Protein AF-A0A3N5K5Q0-F1 (afdb_monomer_lite)

Radius of gyration: 24.11 Å; chains: 1; bounding box: 48×20×71 Å

pLDDT: mean 92.75, std 9.41, range [55.31, 98.56]

Secondary structure (DSSP, 8-state):
---HHHHHHHHHHHHHHHHHHHHHHHHHHHHHHHHHHHHHHHHHHHHHHHHHS-----HHHHHHHHHHHTHHHHHHHHHHHHHHHHHHHHHHHHHHHHHHHHHHHHHHHHH-

Sequence (112 aa):
MLTQAGVEERISNVISALERRTDEYDKLCQQAAESEADYRKEYAQVMIGQLTLTERGTADLRKYRTDRATADLHRTMLLHAASRNSCRESLVSLREMLNALRTLAASLRQLT

Structure (mmCIF, N/CA/C/O backbone):
data_AF-A0A3N5K5Q0-F1
#
_entry.id   AF-A0A3N5K5Q0-F1
#
loop_
_atom_site.group_PDB
_atom_site.id
_atom_site.type_symbol
_atom_site.label_atom_id
_atom_site.label_alt_id
_atom_site.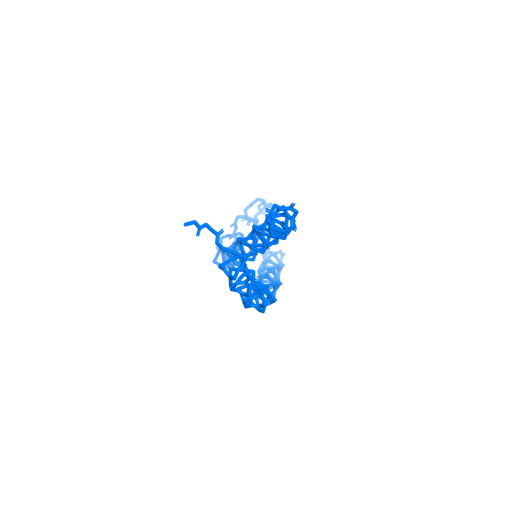label_comp_id
_atom_site.label_asym_id
_atom_site.label_entity_id
_atom_site.label_seq_id
_atom_site.pdbx_PDB_ins_code
_atom_site.Cartn_x
_atom_site.Cartn_y
_atom_site.Cartn_z
_atom_site.occupancy
_atom_site.B_iso_or_equiv
_atom_site.auth_seq_id
_atom_site.auth_comp_id
_atom_site.auth_asym_id
_atom_site.auth_atom_id
_atom_site.pdbx_PDB_model_num
ATOM 1 N N . MET A 1 1 ? -24.687 9.729 29.593 1.00 55.31 1 MET A N 1
ATOM 2 C CA . MET A 1 1 ? -23.482 9.278 30.324 1.00 55.31 1 MET A CA 1
ATOM 3 C C . MET A 1 1 ? -22.835 8.160 29.531 1.00 55.31 1 MET A C 1
ATOM 5 O O . MET A 1 1 ? -23.566 7.370 28.947 1.00 55.31 1 MET A O 1
ATOM 9 N N . LEU A 1 2 ? -21.504 8.119 29.455 1.00 71.12 2 LEU A N 1
ATOM 10 C CA . LEU A 1 2 ? -20.805 6.996 28.831 1.00 71.12 2 LEU A CA 1
ATOM 11 C C . LEU A 1 2 ? -20.913 5.795 29.781 1.00 71.12 2 LEU A C 1
ATOM 13 O O . LEU A 1 2 ? -20.416 5.865 30.901 1.00 71.12 2 LEU A O 1
ATOM 17 N N . THR A 1 3 ? -21.628 4.747 29.380 1.00 86.00 3 THR A N 1
ATOM 18 C CA . THR A 1 3 ? -21.804 3.542 30.201 1.00 86.00 3 THR A CA 1
ATOM 19 C C . THR A 1 3 ? -20.705 2.530 29.899 1.00 86.00 3 THR A C 1
ATOM 21 O O . THR A 1 3 ? -20.121 2.552 28.814 1.00 86.00 3 THR A O 1
ATOM 24 N N . GLN A 1 4 ? -20.443 1.613 30.833 1.00 86.25 4 GLN A N 1
ATOM 25 C CA . GLN A 1 4 ? -19.503 0.513 30.604 1.00 86.25 4 GLN A CA 1
ATOM 26 C C . GLN A 1 4 ? -19.881 -0.298 29.353 1.00 86.25 4 GLN A C 1
ATOM 28 O O . GLN A 1 4 ? -19.035 -0.502 28.485 1.00 86.25 4 GLN A O 1
ATOM 33 N N . ALA A 1 5 ? -21.163 -0.643 29.201 1.00 87.62 5 ALA A N 1
ATOM 34 C CA . ALA A 1 5 ? -21.676 -1.328 28.015 1.00 87.62 5 ALA A CA 1
ATOM 35 C C . ALA A 1 5 ? -21.401 -0.548 26.713 1.00 87.62 5 ALA A C 1
ATOM 37 O O . ALA A 1 5 ? -20.996 -1.131 25.713 1.00 87.62 5 ALA A O 1
ATOM 38 N N . GLY A 1 6 ? -21.538 0.785 26.729 1.00 91.00 6 GLY A N 1
ATOM 39 C CA . GLY A 1 6 ? -21.234 1.620 25.563 1.00 91.00 6 GLY A CA 1
ATOM 40 C C . GLY A 1 6 ? -19.740 1.677 25.215 1.00 91.00 6 GLY A C 1
ATOM 41 O O . GLY A 1 6 ? -19.381 1.859 24.051 1.00 91.00 6 GLY A O 1
ATOM 42 N N . VAL A 1 7 ? -18.849 1.513 26.197 1.00 91.38 7 VAL A N 1
ATOM 43 C CA . VAL A 1 7 ? -17.403 1.389 25.944 1.00 91.38 7 VAL A CA 1
ATOM 44 C C . VAL A 1 7 ? -17.069 0.014 25.370 1.00 91.38 7 VAL A C 1
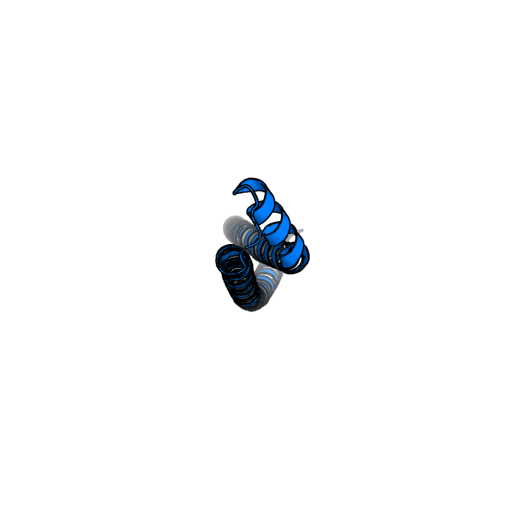ATOM 46 O O . VAL A 1 7 ? -16.299 -0.065 24.415 1.00 91.38 7 VAL A O 1
ATOM 49 N N . GLU A 1 8 ? -17.669 -1.052 25.897 1.00 91.75 8 GLU A N 1
ATOM 50 C CA . GLU A 1 8 ? -17.496 -2.422 25.395 1.00 91.75 8 GLU A CA 1
ATOM 51 C C . GLU A 1 8 ? -17.966 -2.562 23.939 1.00 91.75 8 GLU A C 1
ATOM 53 O O . GLU A 1 8 ? -17.239 -3.108 23.107 1.00 91.75 8 GLU A O 1
ATOM 58 N N . GLU A 1 9 ? -19.114 -1.973 23.591 1.00 94.69 9 GLU A N 1
ATOM 59 C CA . GLU A 1 9 ? -19.613 -1.922 22.212 1.00 94.69 9 GLU A CA 1
ATOM 60 C C . GLU A 1 9 ? -18.623 -1.210 21.275 1.00 94.69 9 GLU A C 1
ATOM 62 O O . GLU A 1 9 ? -18.283 -1.708 20.200 1.00 94.69 9 GLU A O 1
ATOM 67 N N . ARG A 1 10 ? -18.084 -0.057 21.695 1.00 94.62 10 ARG A N 1
ATOM 68 C CA . ARG A 1 10 ? -17.071 0.671 20.913 1.00 94.62 10 ARG A CA 1
ATOM 69 C C . ARG A 1 10 ? -15.780 -0.124 20.747 1.00 94.62 10 ARG A C 1
ATOM 71 O O . ARG A 1 10 ? -15.203 -0.094 19.664 1.00 94.62 10 ARG A O 1
ATOM 78 N N . ILE A 1 11 ? -15.335 -0.836 21.782 1.00 95.25 11 ILE A N 1
ATOM 79 C CA . ILE A 1 11 ? -14.171 -1.729 21.703 1.00 95.25 11 ILE A CA 1
ATOM 80 C C . ILE A 1 11 ? -14.414 -2.815 20.654 1.00 95.25 11 ILE A C 1
ATOM 82 O O . ILE A 1 11 ? -13.555 -3.024 19.798 1.00 95.25 11 ILE A O 1
ATOM 86 N N . SER A 1 12 ? -15.583 -3.461 20.681 1.00 96.25 12 SER A N 1
ATOM 87 C CA . SER A 1 12 ? -15.954 -4.486 19.700 1.00 96.25 12 SER A CA 1
ATOM 88 C C . SER A 1 12 ? -15.933 -3.932 18.270 1.00 96.25 12 SER A C 1
ATOM 90 O O . SER A 1 12 ? -15.269 -4.499 17.403 1.00 96.25 12 SER A O 1
ATOM 92 N N . ASN A 1 13 ? -16.531 -2.758 18.048 1.00 96.81 13 ASN A N 1
ATOM 93 C CA . ASN A 1 13 ? -16.529 -2.092 16.743 1.00 96.81 13 ASN A CA 1
ATOM 94 C C . ASN A 1 13 ? -15.112 -1.770 16.236 1.00 96.81 13 ASN A C 1
ATOM 96 O O . ASN A 1 13 ? -14.817 -1.961 15.055 1.00 96.81 13 ASN A O 1
ATOM 100 N N . VAL A 1 14 ? -14.218 -1.299 17.114 1.00 97.25 14 VAL A N 1
ATOM 101 C CA . VAL A 1 14 ? -12.819 -1.011 16.753 1.00 97.25 14 VAL A CA 1
ATOM 102 C C . VAL A 1 14 ? -12.054 -2.293 16.417 1.00 97.25 14 VAL A C 1
ATOM 104 O O . VAL A 1 14 ? -11.261 -2.283 15.479 1.00 97.25 14 VAL A O 1
ATOM 107 N N . ILE A 1 15 ? -12.305 -3.400 17.122 1.00 97.31 15 ILE A N 1
ATOM 108 C CA . ILE A 1 15 ? -11.694 -4.702 16.812 1.00 97.31 15 ILE A CA 1
ATOM 109 C C . ILE A 1 15 ? -12.124 -5.181 15.422 1.00 97.31 15 ILE A C 1
ATOM 111 O O . ILE A 1 15 ? -11.265 -5.486 14.599 1.00 97.31 15 ILE A O 1
ATOM 115 N N . SER A 1 16 ? -13.420 -5.149 15.104 1.00 97.75 16 SER A N 1
ATOM 116 C CA . SER A 1 16 ? -13.895 -5.532 13.767 1.00 97.75 16 SER A CA 1
ATOM 117 C C . SER A 1 16 ? -13.352 -4.617 12.662 1.00 97.75 16 SER A C 1
ATOM 119 O O . SER A 1 16 ? -13.089 -5.064 11.544 1.00 97.75 16 SER A O 1
ATOM 121 N N . ALA A 1 17 ? -13.163 -3.326 12.953 1.00 97.50 17 ALA A N 1
ATOM 122 C CA . ALA A 1 17 ? -12.519 -2.403 12.024 1.00 97.50 17 ALA A CA 1
ATOM 123 C C . ALA A 1 17 ? -11.027 -2.725 11.829 1.00 97.50 17 ALA A C 1
ATOM 125 O O . ALA A 1 17 ? -10.539 -2.636 10.702 1.00 97.50 17 ALA A O 1
ATOM 126 N N . LEU A 1 18 ? -10.315 -3.112 12.895 1.00 97.31 18 LEU A N 1
ATOM 127 C CA . LEU A 1 18 ? -8.915 -3.541 12.831 1.00 97.31 18 LEU A CA 1
ATOM 128 C C . LEU A 1 18 ? -8.753 -4.775 11.948 1.00 97.31 18 LEU A C 1
A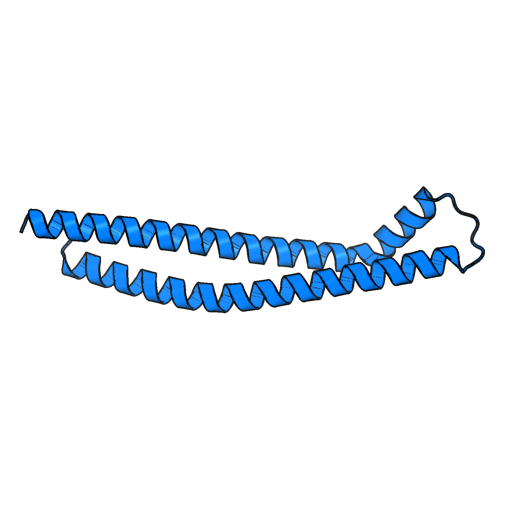TOM 130 O O . LEU A 1 18 ? -7.925 -4.741 11.047 1.00 97.31 18 LEU A O 1
ATOM 134 N N . GLU A 1 19 ? -9.565 -5.812 12.156 1.00 97.25 19 GLU A N 1
ATOM 135 C CA . GLU A 1 19 ? -9.529 -7.043 11.352 1.00 97.25 19 GLU A CA 1
ATOM 136 C C . GLU A 1 19 ? -9.719 -6.735 9.864 1.00 97.25 19 GLU A C 1
ATOM 138 O O . GLU A 1 19 ? -8.868 -7.062 9.038 1.00 97.25 19 GLU A O 1
ATOM 143 N N . ARG A 1 20 ? -10.770 -5.975 9.526 1.00 97.38 20 ARG A N 1
ATOM 144 C CA . ARG A 1 20 ? -11.041 -5.578 8.138 1.00 97.38 20 ARG A CA 1
ATOM 145 C C . ARG A 1 20 ? -9.891 -4.787 7.515 1.00 97.38 20 ARG A C 1
ATOM 147 O O . ARG A 1 20 ? -9.566 -4.989 6.347 1.00 97.38 20 ARG A O 1
ATOM 154 N N . ARG A 1 21 ? -9.300 -3.855 8.269 1.00 96.56 21 ARG A N 1
ATOM 155 C CA . ARG A 1 21 ? -8.175 -3.045 7.784 1.00 96.56 21 ARG A CA 1
ATOM 156 C C . ARG A 1 21 ? -6.891 -3.855 7.663 1.00 96.56 21 ARG A C 1
ATOM 158 O O . ARG A 1 21 ? -6.089 -3.539 6.794 1.00 96.56 21 ARG A O 1
ATOM 165 N N . THR A 1 22 ? -6.692 -4.882 8.483 1.00 97.75 22 THR A N 1
ATOM 166 C CA . THR A 1 22 ? -5.560 -5.803 8.345 1.00 97.75 22 THR A CA 1
ATOM 167 C C . THR A 1 22 ? -5.667 -6.596 7.044 1.00 97.75 22 THR A C 1
ATOM 169 O O . THR A 1 22 ? -4.717 -6.577 6.266 1.00 97.75 22 THR A O 1
ATOM 172 N N . ASP A 1 23 ? -6.836 -7.159 6.734 1.00 97.69 23 ASP A N 1
ATOM 173 C CA . ASP A 1 23 ? -7.050 -7.878 5.469 1.00 97.69 23 ASP A CA 1
ATOM 174 C C . ASP A 1 23 ? -6.854 -6.977 4.236 1.00 97.69 23 ASP A C 1
ATOM 176 O O . ASP A 1 23 ? -6.341 -7.395 3.196 1.00 97.69 23 ASP A O 1
ATOM 180 N N . GLU A 1 24 ? -7.293 -5.719 4.324 1.00 97.38 24 GLU A N 1
ATOM 181 C CA . GLU A 1 24 ? -7.086 -4.724 3.270 1.00 97.38 24 GLU A CA 1
ATOM 182 C C . GLU A 1 24 ? -5.607 -4.346 3.126 1.00 97.38 24 GLU A C 1
ATOM 184 O O . GLU A 1 24 ? -5.102 -4.236 2.008 1.00 97.38 24 GLU A O 1
ATOM 189 N N . TYR A 1 25 ? -4.905 -4.179 4.247 1.00 98.12 25 TYR A N 1
ATOM 190 C CA . TYR A 1 25 ? -3.489 -3.836 4.264 1.00 98.12 25 TYR A CA 1
ATOM 191 C C . TYR A 1 25 ? -2.635 -4.898 3.572 1.00 98.12 25 TYR A C 1
ATOM 193 O O . TYR A 1 25 ? -1.752 -4.542 2.790 1.00 98.12 25 TYR A O 1
ATOM 201 N N . ASP A 1 26 ? -2.928 -6.181 3.786 1.00 98.19 26 ASP A N 1
ATOM 202 C CA . ASP A 1 26 ? -2.205 -7.280 3.142 1.00 98.19 26 ASP A CA 1
ATOM 203 C C . ASP A 1 26 ? -2.357 -7.238 1.614 1.00 98.19 26 ASP A C 1
ATOM 205 O O . ASP A 1 26 ? -1.367 -7.327 0.881 1.00 98.19 26 ASP A O 1
ATOM 209 N N . LYS A 1 27 ? -3.575 -6.981 1.119 1.00 98.19 27 LYS A N 1
ATOM 210 C CA . LYS A 1 27 ? -3.835 -6.805 -0.322 1.00 98.19 27 LYS A CA 1
ATOM 211 C C . LYS A 1 27 ? -3.083 -5.604 -0.892 1.00 98.19 27 LYS A C 1
ATOM 213 O O . LYS A 1 27 ? -2.479 -5.702 -1.958 1.00 98.19 27 LYS A O 1
ATOM 218 N N . LEU A 1 28 ? -3.083 -4.478 -0.178 1.00 98.06 28 LEU A N 1
ATOM 219 C CA . LEU A 1 28 ? -2.356 -3.274 -0.591 1.00 98.06 28 LEU A CA 1
ATOM 220 C C . LEU A 1 28 ? -0.836 -3.484 -0.575 1.00 98.06 28 LEU A C 1
ATOM 222 O O . LEU A 1 28 ? -0.130 -2.925 -1.414 1.00 98.06 28 LEU A O 1
ATOM 226 N N . CYS A 1 29 ? -0.316 -4.298 0.348 1.00 98.31 29 CYS A N 1
ATOM 227 C CA . CYS A 1 29 ? 1.096 -4.674 0.366 1.00 98.31 29 CYS A CA 1
ATOM 228 C C . CYS A 1 29 ? 1.473 -5.482 -0.873 1.00 98.31 29 CYS A C 1
ATOM 230 O O . CYS A 1 29 ? 2.484 -5.170 -1.505 1.00 98.31 29 CYS A O 1
ATOM 232 N N . GLN A 1 30 ? 0.649 -6.465 -1.242 1.00 98.50 30 GLN A N 1
ATOM 233 C CA . GLN A 1 30 ? 0.850 -7.252 -2.454 1.00 98.50 30 GLN A CA 1
ATOM 234 C C . GLN A 1 30 ? 0.833 -6.361 -3.706 1.00 98.50 30 GLN A C 1
ATOM 236 O O . GLN A 1 30 ? 1.793 -6.370 -4.471 1.00 98.50 30 GLN A O 1
ATOM 241 N N . GLN A 1 31 ? -0.189 -5.515 -3.867 1.00 98.38 31 GLN A N 1
ATOM 242 C CA . GLN A 1 31 ? -0.310 -4.606 -5.017 1.00 98.38 31 GLN A CA 1
ATOM 243 C C . GLN A 1 31 ? 0.861 -3.622 -5.130 1.00 98.38 31 GLN A C 1
ATOM 245 O O . GLN A 1 31 ? 1.348 -3.340 -6.229 1.00 98.38 31 GLN A O 1
ATOM 250 N N . ALA A 1 32 ? 1.329 -3.087 -3.998 1.00 98.19 32 ALA A N 1
ATOM 251 C CA . ALA A 1 32 ? 2.498 -2.216 -3.974 1.00 98.19 32 ALA A CA 1
ATOM 252 C C . ALA A 1 32 ? 3.759 -2.970 -4.422 1.00 98.19 32 ALA A C 1
ATOM 254 O O . ALA A 1 32 ? 4.497 -2.455 -5.258 1.00 98.19 32 ALA A O 1
ATOM 255 N N . ALA A 1 33 ? 3.971 -4.193 -3.927 1.00 98.44 33 ALA A N 1
ATOM 256 C CA . ALA A 1 33 ? 5.127 -5.009 -4.291 1.00 98.44 33 ALA A CA 1
ATOM 257 C C . ALA A 1 33 ? 5.120 -5.408 -5.777 1.00 98.44 33 ALA A C 1
ATOM 259 O O . ALA A 1 33 ? 6.148 -5.304 -6.444 1.00 98.44 33 ALA A O 1
ATOM 260 N N . GLU A 1 34 ? 3.962 -5.809 -6.303 1.00 98.56 34 GLU A N 1
ATOM 261 C CA . GLU A 1 34 ? 3.780 -6.155 -7.717 1.00 98.56 34 GLU A CA 1
ATOM 262 C C . GLU A 1 34 ? 4.073 -4.951 -8.619 1.00 98.56 34 GLU A C 1
ATOM 264 O O . GLU A 1 34 ? 4.946 -5.023 -9.480 1.00 98.56 34 GLU A O 1
ATOM 269 N N . SER A 1 35 ? 3.444 -3.801 -8.354 1.00 98.44 35 SER A N 1
ATOM 270 C CA . SER A 1 35 ? 3.666 -2.591 -9.161 1.00 98.44 35 SER A CA 1
ATOM 271 C C . SER A 1 35 ? 5.104 -2.060 -9.097 1.00 98.44 35 SER A C 1
ATOM 273 O O . SER A 1 35 ? 5.607 -1.514 -10.081 1.00 98.44 35 SER A O 1
ATOM 275 N N . GLU A 1 36 ? 5.793 -2.234 -7.966 1.00 98.44 36 GLU A N 1
ATOM 276 C CA . GLU A 1 36 ? 7.211 -1.901 -7.837 1.00 98.44 36 GLU A CA 1
ATOM 277 C C . GLU A 1 36 ? 8.091 -2.840 -8.668 1.00 98.44 36 GLU A C 1
ATOM 279 O O . GLU A 1 36 ? 9.011 -2.379 -9.351 1.00 98.44 36 GLU A O 1
ATOM 284 N N . ALA A 1 37 ? 7.808 -4.143 -8.641 1.00 98.44 37 ALA A N 1
ATOM 285 C CA . ALA A 1 37 ? 8.517 -5.120 -9.457 1.00 98.44 37 ALA A CA 1
ATOM 286 C C . ALA A 1 37 ? 8.304 -4.858 -10.956 1.00 98.44 37 ALA A C 1
ATOM 288 O O . ALA A 1 37 ? 9.279 -4.847 -11.711 1.00 98.44 37 ALA A O 1
ATOM 289 N N . ASP A 1 38 ? 7.067 -4.578 -11.368 1.00 98.38 38 ASP A N 1
ATOM 290 C CA . ASP A 1 38 ? 6.708 -4.281 -12.757 1.00 98.38 38 ASP A CA 1
ATOM 291 C C . ASP A 1 38 ? 7.416 -3.026 -13.270 1.00 98.38 38 ASP A C 1
ATOM 293 O O . ASP A 1 38 ? 8.065 -3.066 -14.318 1.00 98.38 38 ASP A O 1
ATOM 297 N N . TYR A 1 39 ? 7.377 -1.930 -12.501 1.00 98.50 39 TYR A N 1
ATOM 298 C CA . TYR A 1 39 ? 8.105 -0.709 -12.846 1.00 98.50 39 TYR A CA 1
ATOM 299 C C . TYR A 1 39 ? 9.609 -0.970 -12.978 1.00 98.50 39 TYR A C 1
ATOM 301 O O . TYR A 1 39 ? 10.209 -0.609 -13.990 1.00 98.50 39 TYR A O 1
ATOM 309 N N . ARG A 1 40 ? 10.233 -1.625 -11.988 1.00 98.25 40 ARG A N 1
ATOM 310 C CA . ARG A 1 40 ? 11.682 -1.893 -11.998 1.00 98.25 40 ARG A CA 1
ATOM 311 C C . ARG A 1 40 ? 12.096 -2.780 -13.171 1.00 98.25 40 ARG A C 1
ATOM 313 O O . ARG A 1 40 ? 13.149 -2.547 -13.768 1.00 98.25 40 ARG A O 1
ATOM 320 N N . LYS A 1 41 ? 11.282 -3.785 -13.498 1.00 98.25 41 LYS A N 1
ATOM 321 C CA . LYS A 1 41 ? 11.511 -4.687 -14.627 1.00 98.25 41 LYS A CA 1
ATOM 322 C C . LYS A 1 41 ? 11.452 -3.929 -15.950 1.00 98.25 41 LYS A C 1
ATOM 324 O O . LYS A 1 41 ? 12.415 -4.000 -16.711 1.00 98.25 41 LYS A O 1
ATOM 329 N N . GLU A 1 42 ? 10.372 -3.191 -16.199 1.00 98.12 42 GLU A N 1
ATOM 330 C CA . GLU A 1 42 ? 10.204 -2.440 -17.448 1.00 98.12 42 GLU A CA 1
ATOM 331 C C . GLU A 1 42 ? 11.287 -1.364 -17.589 1.00 98.12 42 GLU A C 1
ATOM 333 O O . GLU A 1 42 ? 11.914 -1.236 -18.639 1.00 98.12 42 GLU A O 1
ATOM 338 N N . TYR A 1 43 ? 11.597 -0.649 -16.504 1.00 97.81 43 TYR A N 1
ATOM 339 C CA . TYR A 1 43 ? 12.668 0.344 -16.475 1.00 97.81 43 TYR A CA 1
ATOM 340 C C . TYR A 1 43 ? 14.007 -0.243 -16.920 1.00 97.81 43 TYR A C 1
ATOM 342 O O . TYR A 1 43 ? 14.690 0.318 -17.780 1.00 97.81 43 TYR A O 1
ATOM 350 N N . ALA A 1 44 ? 14.379 -1.393 -16.356 1.00 96.62 44 ALA A N 1
ATOM 351 C CA . ALA A 1 44 ? 15.612 -2.077 -16.712 1.00 96.62 44 ALA A CA 1
ATOM 352 C C . ALA A 1 44 ? 15.604 -2.529 -18.180 1.00 96.62 44 ALA A C 1
ATOM 354 O O . ALA A 1 44 ? 16.598 -2.334 -18.880 1.00 96.62 44 ALA A O 1
ATOM 355 N N . GLN A 1 45 ? 14.489 -3.084 -18.664 1.00 96.00 45 GLN A N 1
ATOM 356 C CA . GLN A 1 45 ? 14.347 -3.531 -20.052 1.00 96.00 45 GLN A CA 1
ATOM 357 C C . GLN A 1 45 ? 14.495 -2.371 -21.043 1.00 96.00 45 GLN A C 1
ATOM 359 O O . GLN A 1 45 ? 15.283 -2.470 -21.987 1.00 96.00 45 GLN A O 1
ATOM 364 N N . VAL A 1 46 ? 13.821 -1.248 -20.793 1.00 94.44 46 VAL A N 1
ATOM 365 C CA . VAL A 1 46 ? 13.913 -0.050 -21.637 1.00 94.44 46 VAL A CA 1
ATOM 366 C C . VAL A 1 46 ? 15.325 0.540 -21.604 1.00 94.44 46 VAL A C 1
ATOM 368 O O . VAL A 1 46 ? 15.880 0.857 -22.658 1.00 94.44 46 VAL A O 1
ATOM 371 N N . MET A 1 47 ? 15.945 0.642 -20.425 1.00 93.00 47 MET A N 1
ATOM 372 C CA . MET A 1 47 ? 17.306 1.169 -20.291 1.00 93.00 47 MET A CA 1
ATOM 373 C C . MET A 1 47 ? 18.328 0.304 -21.045 1.00 93.00 47 MET A C 1
ATOM 375 O O . MET A 1 47 ? 19.171 0.829 -21.772 1.00 93.00 47 MET A O 1
ATOM 379 N N . ILE A 1 48 ? 18.244 -1.025 -20.920 1.00 91.69 48 ILE A N 1
ATOM 380 C CA . ILE A 1 48 ? 19.117 -1.964 -21.644 1.00 91.69 48 ILE A CA 1
ATOM 381 C C . ILE A 1 48 ? 18.875 -1.873 -23.156 1.00 91.69 48 ILE A C 1
ATOM 383 O O . ILE A 1 48 ? 19.834 -1.851 -23.933 1.00 91.69 48 ILE A O 1
ATOM 387 N N . GLY A 1 49 ? 17.618 -1.757 -23.590 1.00 90.06 49 GLY A N 1
ATOM 388 C CA . GLY A 1 49 ? 17.269 -1.542 -24.997 1.00 90.06 49 GLY A CA 1
ATOM 389 C C . GLY A 1 49 ? 17.947 -0.298 -25.583 1.00 90.06 49 GLY A C 1
ATOM 390 O O . GLY A 1 49 ? 18.512 -0.341 -26.672 1.00 90.06 49 GLY A O 1
ATOM 391 N N . GLN A 1 50 ? 17.993 0.795 -24.821 1.00 87.31 50 GLN A N 1
ATOM 392 C CA . GLN A 1 50 ? 18.662 2.032 -25.240 1.00 87.31 50 GLN A CA 1
ATOM 393 C C . GLN A 1 50 ? 20.195 1.962 -25.224 1.00 87.31 50 GLN A C 1
ATOM 395 O O . GLN A 1 50 ? 20.844 2.777 -25.873 1.00 87.31 50 GLN A O 1
ATOM 400 N N . LEU A 1 51 ? 20.787 1.038 -24.464 1.00 82.75 51 LEU A N 1
ATOM 401 C CA . LEU A 1 51 ? 22.234 0.794 -24.480 1.00 82.75 51 LEU A CA 1
ATOM 402 C C . LEU A 1 51 ? 22.658 -0.099 -25.652 1.00 82.75 51 LEU A C 1
ATOM 404 O O . LEU A 1 51 ? 23.791 -0.001 -26.115 1.00 82.75 51 LEU A O 1
ATOM 408 N N . THR A 1 52 ? 21.763 -0.981 -26.100 1.00 81.19 52 THR A N 1
ATOM 409 C CA . THR A 1 52 ? 22.025 -1.971 -27.157 1.00 81.19 52 THR A CA 1
ATOM 410 C C . THR A 1 52 ? 21.716 -1.438 -28.553 1.00 81.19 52 THR A C 1
ATOM 412 O O . THR A 1 52 ? 22.429 -1.760 -29.503 1.00 81.19 52 THR A O 1
ATOM 415 N N . LEU A 1 53 ? 20.708 -0.573 -28.687 1.00 70.94 53 LEU A N 1
ATOM 416 C CA . LEU A 1 53 ? 20.499 0.224 -29.890 1.00 70.94 53 LEU A CA 1
ATOM 417 C C . LEU A 1 53 ? 21.587 1.303 -29.943 1.00 70.94 53 LEU A C 1
ATOM 419 O O . LEU A 1 53 ? 21.761 2.062 -28.996 1.00 70.94 53 LEU A O 1
ATOM 423 N N . THR A 1 54 ? 22.318 1.396 -31.053 1.00 56.28 54 THR A N 1
ATOM 424 C CA . THR A 1 54 ? 23.413 2.354 -31.320 1.00 56.28 54 THR A CA 1
ATOM 425 C C . THR A 1 54 ? 22.984 3.834 -31.346 1.00 56.28 54 THR A C 1
ATOM 427 O O . THR A 1 54 ? 23.619 4.665 -31.999 1.00 56.28 54 THR A O 1
ATOM 430 N N . GLU A 1 55 ? 21.908 4.204 -30.652 1.00 59.00 55 GLU A N 1
ATOM 431 C CA . GLU A 1 55 ? 21.503 5.586 -30.451 1.00 59.00 55 GLU A CA 1
ATOM 432 C C . GLU A 1 55 ? 22.507 6.287 -29.529 1.00 59.00 55 GLU A C 1
ATOM 434 O O . GLU A 1 55 ? 22.497 6.168 -28.301 1.00 59.00 55 GLU A O 1
ATOM 439 N N . ARG A 1 56 ? 23.411 7.049 -30.151 1.00 65.31 56 ARG A N 1
ATOM 440 C CA . ARG A 1 56 ? 24.349 7.935 -29.461 1.00 65.31 56 ARG A CA 1
ATOM 441 C C . ARG A 1 56 ? 23.562 9.015 -28.714 1.00 65.31 56 ARG A C 1
ATOM 443 O O . ARG A 1 56 ? 23.153 10.015 -29.293 1.00 65.31 56 ARG A O 1
ATOM 450 N N . GLY A 1 57 ? 23.365 8.806 -27.420 1.00 70.69 57 GLY A N 1
ATOM 451 C CA . GLY A 1 57 ? 22.851 9.796 -26.478 1.00 70.69 57 GLY A CA 1
ATOM 452 C C . GLY A 1 57 ? 23.767 9.911 -25.264 1.00 70.69 57 GLY A C 1
ATOM 453 O O . GLY A 1 57 ? 24.511 8.982 -24.938 1.00 70.69 57 GLY A O 1
ATOM 454 N N . THR A 1 58 ? 23.721 11.045 -24.570 1.00 85.56 58 THR A N 1
ATOM 455 C CA . THR A 1 58 ? 24.321 11.152 -23.234 1.00 85.56 58 THR A CA 1
ATOM 456 C C . THR A 1 58 ? 23.576 10.235 -22.257 1.00 85.56 58 THR A C 1
ATOM 458 O O . THR A 1 58 ? 22.452 9.798 -22.527 1.00 85.56 58 THR A O 1
ATOM 461 N N . ALA A 1 59 ? 24.192 9.916 -21.116 1.00 87.25 59 ALA A N 1
ATOM 462 C CA . ALA A 1 59 ? 23.526 9.134 -20.072 1.00 87.25 59 ALA A CA 1
ATOM 463 C C . ALA A 1 59 ? 22.204 9.784 -19.625 1.00 87.25 59 ALA A C 1
ATOM 465 O O . ALA A 1 59 ? 21.203 9.088 -19.462 1.00 87.25 59 ALA A O 1
ATOM 466 N N . ASP A 1 60 ? 22.176 11.115 -19.543 1.00 89.56 60 ASP A N 1
ATOM 467 C CA . ASP A 1 60 ? 20.987 11.881 -19.163 1.00 89.56 60 ASP A CA 1
ATOM 468 C C . ASP A 1 60 ? 19.852 11.749 -20.177 1.00 89.56 60 ASP A C 1
ATOM 470 O O . ASP A 1 60 ? 18.696 11.581 -19.791 1.00 89.56 60 ASP A O 1
ATOM 474 N N . LEU A 1 61 ? 20.165 11.760 -21.478 1.00 90.06 61 LEU A N 1
ATOM 475 C CA . LEU A 1 61 ? 19.151 11.591 -22.517 1.00 90.06 61 LEU A CA 1
ATOM 476 C C . LEU A 1 61 ? 18.524 10.191 -22.466 1.00 90.06 61 LEU A C 1
ATOM 478 O O . LEU A 1 61 ? 17.313 10.055 -22.644 1.00 90.06 61 LEU A O 1
ATOM 482 N N . ARG A 1 62 ? 19.330 9.156 -22.191 1.00 90.44 62 ARG A N 1
ATOM 483 C CA . ARG A 1 62 ? 18.823 7.787 -22.011 1.00 90.44 62 ARG A CA 1
ATOM 484 C C . ARG A 1 62 ? 17.934 7.666 -20.779 1.00 90.44 62 ARG A C 1
ATOM 486 O O . ARG A 1 62 ? 16.830 7.126 -20.845 1.00 90.44 62 ARG A O 1
ATOM 493 N N . LYS A 1 63 ? 18.375 8.241 -19.660 1.00 92.38 63 LYS A N 1
ATOM 494 C CA . LYS A 1 63 ? 17.570 8.300 -18.441 1.00 92.38 63 LYS A CA 1
ATOM 495 C C . LYS A 1 63 ? 16.231 8.985 -18.701 1.00 92.38 63 LYS A C 1
ATOM 497 O O . LYS A 1 63 ? 15.199 8.375 -18.467 1.00 92.38 63 LYS A O 1
ATOM 502 N N . TYR A 1 64 ? 16.237 10.176 -19.296 1.00 93.75 64 TYR A N 1
ATOM 503 C CA . TYR A 1 64 ? 15.012 10.908 -19.618 1.00 93.75 64 TYR A CA 1
ATOM 504 C C . TYR A 1 64 ? 14.040 10.094 -20.486 1.00 93.75 64 TYR A C 1
ATOM 506 O O . TYR A 1 64 ? 12.839 10.064 -20.223 1.00 93.75 64 TYR A O 1
ATOM 514 N N . ARG A 1 65 ? 14.542 9.405 -21.517 1.00 92.44 65 ARG A N 1
ATOM 515 C CA . ARG A 1 65 ? 13.709 8.559 -22.386 1.00 92.44 65 ARG A CA 1
ATOM 516 C C . ARG A 1 65 ? 13.137 7.357 -21.643 1.00 92.44 65 ARG A C 1
ATOM 518 O O . ARG A 1 65 ? 11.975 7.025 -21.850 1.00 92.44 65 ARG A O 1
ATOM 525 N N . THR A 1 66 ? 13.935 6.729 -20.782 1.00 94.81 66 THR A N 1
ATOM 526 C CA . THR A 1 66 ? 13.505 5.597 -19.948 1.00 94.81 66 THR A CA 1
ATOM 527 C C . THR A 1 66 ? 12.447 6.030 -18.936 1.00 94.81 66 THR A C 1
ATOM 529 O O . THR A 1 66 ? 11.384 5.415 -18.858 1.00 94.81 66 THR A O 1
ATOM 532 N N . ASP A 1 67 ? 12.690 7.134 -18.230 1.00 96.25 67 ASP A N 1
ATOM 533 C CA . ASP A 1 67 ? 11.754 7.726 -17.273 1.00 96.25 67 ASP A CA 1
ATOM 534 C C . ASP A 1 67 ? 10.432 8.087 -17.972 1.00 96.25 67 ASP A C 1
ATOM 536 O O . ASP A 1 67 ? 9.353 7.788 -17.469 1.00 96.25 67 ASP A O 1
ATOM 540 N N . ARG A 1 68 ? 10.498 8.668 -19.180 1.00 96.56 68 ARG A N 1
ATOM 541 C CA . ARG A 1 68 ? 9.308 8.979 -19.984 1.00 96.56 68 ARG A CA 1
ATOM 542 C C . ARG A 1 68 ? 8.545 7.722 -20.406 1.00 96.56 68 ARG A C 1
ATOM 544 O O . ARG A 1 68 ? 7.321 7.725 -20.351 1.00 96.56 68 ARG A O 1
ATOM 551 N N . ALA A 1 69 ? 9.243 6.675 -20.843 1.00 96.69 69 ALA A N 1
ATOM 552 C CA . ALA A 1 69 ? 8.621 5.426 -21.285 1.00 96.69 69 ALA A CA 1
ATOM 553 C C . ALA A 1 69 ? 7.940 4.666 -20.137 1.00 96.69 69 ALA A C 1
ATOM 555 O O . ALA A 1 69 ? 6.948 3.980 -20.354 1.00 96.69 69 ALA A O 1
ATOM 556 N N . THR A 1 70 ? 8.447 4.817 -18.913 1.00 98.12 70 THR A N 1
ATOM 557 C CA . THR A 1 70 ? 7.956 4.102 -17.725 1.00 98.12 70 THR A CA 1
ATOM 558 C C . THR A 1 70 ? 7.133 4.976 -16.778 1.00 98.12 70 THR A C 1
ATOM 560 O O . THR A 1 70 ? 6.772 4.535 -15.686 1.00 98.12 70 THR A O 1
ATOM 563 N N . ALA A 1 71 ? 6.790 6.200 -17.189 1.00 98.25 71 ALA A N 1
ATOM 564 C CA . ALA A 1 71 ? 6.138 7.195 -16.340 1.00 98.25 71 ALA A CA 1
ATOM 565 C C . ALA A 1 71 ? 4.810 6.704 -15.735 1.00 98.25 71 ALA A C 1
ATOM 567 O O . ALA A 1 71 ? 4.550 6.937 -14.554 1.00 98.25 71 ALA A O 1
ATOM 568 N N . ASP A 1 72 ? 3.990 5.987 -16.507 1.00 98.25 72 ASP A N 1
ATOM 569 C CA . ASP A 1 72 ? 2.704 5.470 -16.027 1.00 98.25 72 ASP A CA 1
ATOM 570 C C . ASP A 1 72 ? 2.857 4.326 -15.018 1.00 98.25 72 ASP A C 1
ATOM 572 O O . ASP A 1 72 ? 2.123 4.271 -14.025 1.00 98.25 72 ASP A O 1
ATOM 576 N N . LEU A 1 73 ? 3.844 3.449 -15.220 1.00 98.06 73 LEU A N 1
ATOM 577 C CA . LEU A 1 73 ? 4.181 2.397 -14.258 1.00 98.06 73 LEU A CA 1
ATOM 578 C C . LEU A 1 73 ? 4.733 3.005 -12.969 1.00 98.06 73 LEU A C 1
ATOM 580 O O . LEU A 1 73 ? 4.309 2.628 -11.879 1.00 98.06 73 LEU A O 1
ATOM 584 N N . HIS A 1 74 ? 5.602 4.011 -13.087 1.00 98.31 74 HIS A N 1
ATOM 585 C CA . HIS A 1 74 ? 6.129 4.736 -11.938 1.00 98.31 74 HIS A CA 1
ATOM 586 C C . HIS A 1 74 ? 5.011 5.423 -11.143 1.00 98.31 74 HIS A C 1
ATOM 588 O O . HIS A 1 74 ? 4.949 5.307 -9.920 1.00 98.31 74 HIS A O 1
ATOM 594 N N . ARG A 1 75 ? 4.075 6.087 -11.833 1.00 98.44 75 ARG A N 1
ATOM 595 C CA . ARG A 1 75 ? 2.887 6.689 -11.212 1.00 98.44 75 ARG A CA 1
ATOM 596 C C . ARG A 1 75 ? 2.060 5.644 -10.466 1.00 98.44 75 ARG A C 1
ATOM 598 O O . ARG A 1 75 ? 1.661 5.889 -9.331 1.00 98.44 75 ARG A O 1
ATOM 605 N N . THR A 1 76 ? 1.818 4.492 -11.083 1.00 98.31 76 THR A N 1
ATOM 606 C CA . THR A 1 76 ? 1.042 3.398 -10.480 1.00 98.31 76 THR A CA 1
ATOM 607 C C . THR A 1 76 ? 1.721 2.864 -9.220 1.00 98.31 76 THR A C 1
ATOM 609 O O . THR A 1 76 ? 1.080 2.783 -8.173 1.00 98.31 76 THR A O 1
ATOM 612 N N . MET A 1 77 ? 3.033 2.613 -9.283 1.00 98.50 77 MET A N 1
ATOM 613 C CA . MET A 1 77 ? 3.846 2.219 -8.129 1.00 98.50 77 MET A CA 1
ATOM 614 C C . MET A 1 77 ? 3.715 3.221 -6.973 1.00 98.50 77 MET A C 1
ATOM 616 O O . MET A 1 77 ? 3.471 2.829 -5.831 1.00 98.50 77 MET A O 1
ATOM 620 N N . LEU A 1 78 ? 3.839 4.523 -7.256 1.00 98.50 78 LEU A N 1
ATOM 621 C CA . LEU A 1 78 ? 3.727 5.568 -6.234 1.00 98.50 78 LEU A CA 1
ATOM 622 C C . LEU A 1 78 ? 2.331 5.617 -5.601 1.00 98.50 78 LEU A C 1
ATOM 624 O O . LEU A 1 78 ? 2.220 5.772 -4.384 1.00 98.50 78 LEU A O 1
ATOM 628 N N . LEU A 1 79 ? 1.273 5.457 -6.399 1.00 98.50 79 LEU A N 1
ATOM 629 C CA . LEU A 1 79 ? -0.101 5.432 -5.898 1.00 98.50 79 LEU A CA 1
ATOM 630 C C . LEU A 1 79 ? -0.345 4.225 -4.988 1.00 98.50 79 LEU A C 1
ATOM 632 O O . LEU A 1 79 ? -0.848 4.400 -3.880 1.00 98.50 79 LEU A O 1
ATOM 636 N N . HIS A 1 80 ? 0.067 3.022 -5.395 1.00 98.56 80 HIS A N 1
ATOM 637 C CA . HIS A 1 80 ? -0.082 1.828 -4.558 1.00 98.56 80 HIS A CA 1
ATOM 638 C C . HIS A 1 80 ? 0.725 1.934 -3.257 1.00 98.56 80 HIS A C 1
ATOM 640 O O . HIS A 1 80 ? 0.218 1.604 -2.182 1.00 98.56 80 HIS A O 1
ATOM 646 N N . ALA A 1 81 ? 1.953 2.460 -3.320 1.00 98.12 81 ALA A N 1
ATOM 6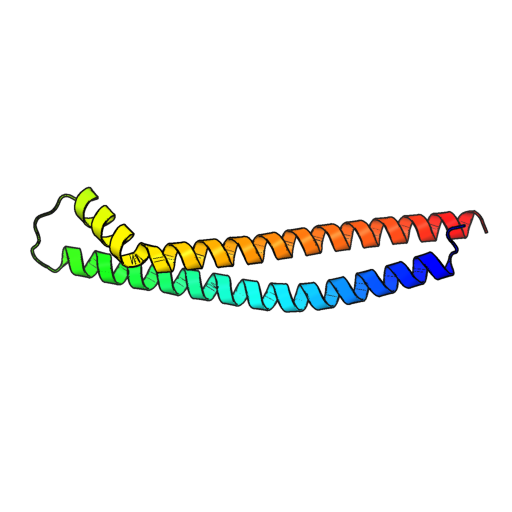47 C CA . ALA A 1 81 ? 2.764 2.707 -2.131 1.00 98.12 81 ALA A CA 1
ATOM 648 C C . ALA A 1 81 ? 2.090 3.705 -1.172 1.00 98.12 81 ALA A C 1
ATOM 650 O O . ALA A 1 81 ? 2.075 3.481 0.043 1.00 98.12 81 ALA A O 1
ATOM 651 N N . ALA A 1 82 ? 1.498 4.780 -1.701 1.00 98.38 82 ALA A N 1
ATOM 652 C CA . ALA A 1 82 ? 0.757 5.757 -0.910 1.00 98.38 82 ALA A CA 1
ATOM 653 C C . ALA A 1 82 ? -0.489 5.139 -0.255 1.00 98.38 82 ALA A C 1
ATOM 655 O O . ALA A 1 82 ? -0.702 5.335 0.943 1.00 98.38 82 ALA A O 1
ATOM 656 N N . SER A 1 83 ? -1.266 4.340 -0.992 1.00 98.12 83 SER A N 1
ATOM 657 C CA . SER A 1 83 ? -2.440 3.635 -0.464 1.00 98.12 83 SER A CA 1
ATOM 658 C C . SER A 1 83 ? -2.075 2.668 0.662 1.00 98.12 83 SER A C 1
ATOM 660 O O . SER A 1 83 ? -2.684 2.716 1.732 1.00 98.12 83 SER A O 1
ATOM 662 N N . ARG A 1 84 ? -1.031 1.848 0.473 1.00 98.19 84 ARG A N 1
ATOM 663 C CA . ARG A 1 84 ? -0.501 0.960 1.520 1.00 98.19 84 ARG A CA 1
ATOM 664 C C . ARG A 1 84 ? -0.118 1.751 2.771 1.00 98.19 84 ARG A C 1
ATOM 666 O O . ARG A 1 84 ? -0.524 1.395 3.874 1.00 98.19 84 ARG A O 1
ATOM 673 N N . ASN A 1 85 ? 0.644 2.833 2.611 1.00 97.75 85 ASN A N 1
ATOM 674 C CA . ASN A 1 85 ? 1.087 3.648 3.743 1.00 97.75 85 ASN A CA 1
ATOM 675 C C . ASN A 1 85 ? -0.100 4.300 4.469 1.00 97.75 85 ASN A C 1
ATOM 677 O O . ASN A 1 85 ? -0.147 4.269 5.693 1.00 97.75 85 ASN A O 1
ATOM 681 N N . SER A 1 86 ? -1.089 4.820 3.739 1.00 97.94 86 SER A N 1
ATOM 682 C CA . SER A 1 86 ? -2.306 5.386 4.333 1.00 97.94 86 SER A CA 1
ATOM 683 C C . SER A 1 86 ? -3.087 4.349 5.149 1.00 97.94 86 SER A C 1
ATOM 685 O O . SER A 1 86 ? -3.500 4.630 6.275 1.00 97.94 86 SER A O 1
ATOM 687 N N . CYS A 1 87 ? -3.230 3.127 4.630 1.00 97.75 87 CYS A N 1
ATOM 688 C CA . CYS A 1 87 ? -3.871 2.034 5.357 1.00 97.75 87 CYS A CA 1
ATOM 689 C C . CYS A 1 87 ? -3.092 1.660 6.632 1.00 97.75 87 CYS A C 1
ATOM 691 O O . CYS A 1 87 ? -3.692 1.482 7.695 1.00 97.75 87 CYS A O 1
ATOM 693 N N . ARG A 1 88 ? -1.752 1.644 6.566 1.00 97.94 88 ARG A N 1
ATOM 694 C CA . ARG A 1 88 ? -0.888 1.437 7.739 1.00 97.94 88 ARG A CA 1
ATOM 695 C C . ARG A 1 88 ? -1.139 2.477 8.829 1.00 97.94 88 ARG A C 1
ATOM 697 O O . ARG A 1 88 ? -1.300 2.104 9.987 1.00 97.94 88 ARG A O 1
ATOM 704 N N . GLU A 1 89 ? -1.190 3.759 8.470 1.00 98.06 89 GLU A N 1
ATOM 705 C CA . GLU A 1 89 ? -1.468 4.830 9.436 1.00 98.06 89 GLU A CA 1
ATOM 706 C C . GLU A 1 89 ? -2.875 4.681 10.038 1.00 98.06 89 GLU A C 1
ATOM 708 O O . GLU A 1 89 ? -3.047 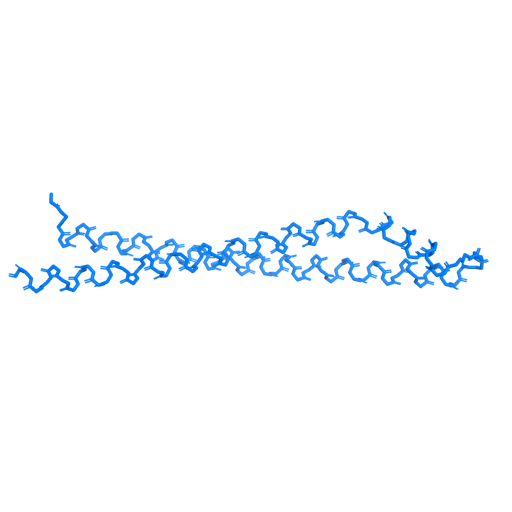4.797 11.249 1.00 98.06 89 GLU A O 1
ATOM 713 N N . SER A 1 90 ? -3.876 4.295 9.235 1.00 97.25 90 SER A N 1
ATOM 714 C CA . SER A 1 90 ? -5.217 3.993 9.754 1.00 97.25 90 SER A CA 1
ATOM 715 C C . SER A 1 90 ? -5.215 2.843 10.770 1.00 97.25 90 SER A C 1
ATOM 717 O O . SER A 1 90 ? -5.960 2.906 11.749 1.00 97.25 90 SER A O 1
ATOM 719 N N . LEU A 1 91 ? -4.407 1.797 10.562 1.00 97.75 91 LEU A N 1
ATOM 720 C CA . LEU A 1 91 ? -4.248 0.701 11.526 1.00 97.75 91 LEU A CA 1
ATOM 721 C C . LEU A 1 91 ? -3.609 1.181 12.833 1.00 97.75 91 LEU A C 1
ATOM 723 O O . LEU A 1 91 ? -4.033 0.758 13.910 1.00 97.75 91 LEU A O 1
ATOM 727 N N . VAL A 1 92 ? -2.613 2.067 12.753 1.00 97.62 92 VAL A N 1
ATOM 728 C CA . VAL A 1 92 ? -1.989 2.686 13.932 1.00 97.62 92 VAL A CA 1
ATOM 729 C C . VAL A 1 92 ? -3.029 3.476 14.724 1.00 97.62 92 VAL A C 1
ATOM 731 O O . VAL A 1 92 ? -3.211 3.203 15.910 1.00 97.62 92 VAL A O 1
ATOM 734 N N . SER A 1 93 ? -3.799 4.349 14.070 1.00 97.69 93 SER A N 1
ATOM 735 C CA . SER A 1 93 ? -4.843 5.135 14.740 1.00 97.69 93 SER A CA 1
ATOM 736 C C . SER A 1 93 ? -5.915 4.265 15.407 1.00 97.69 93 SER A C 1
ATOM 738 O O . SER A 1 93 ? -6.357 4.561 16.516 1.00 97.69 93 SER A O 1
ATOM 740 N N . LEU A 1 94 ? -6.327 3.159 14.774 1.00 97.69 94 LEU A N 1
ATOM 741 C CA . LEU A 1 94 ? -7.286 2.224 15.374 1.00 97.69 94 LEU A CA 1
ATOM 742 C C . LEU A 1 94 ? -6.711 1.517 16.612 1.00 97.69 94 LEU A C 1
ATOM 744 O O . LEU A 1 94 ? -7.425 1.331 17.599 1.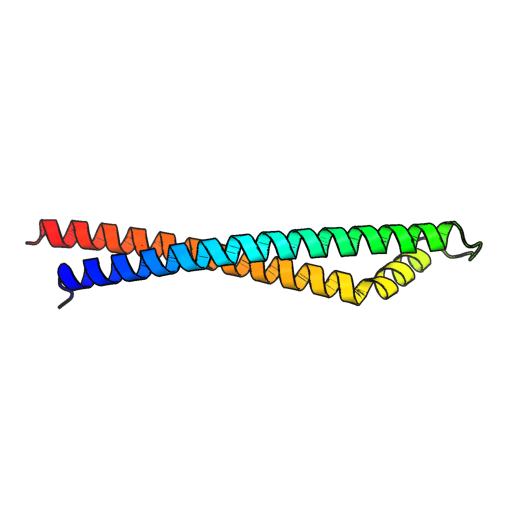00 97.69 94 LEU A O 1
ATOM 748 N N . ARG A 1 95 ? -5.423 1.151 16.600 1.00 97.44 95 ARG A N 1
ATOM 749 C CA . ARG A 1 95 ? -4.742 0.562 17.768 1.00 97.44 95 ARG A CA 1
ATOM 750 C C . ARG A 1 95 ? -4.643 1.555 18.923 1.00 97.44 95 ARG A C 1
ATOM 752 O O . ARG A 1 95 ? -4.899 1.185 20.068 1.00 97.44 95 ARG A O 1
ATOM 759 N N . GLU A 1 96 ? -4.315 2.809 18.631 1.00 97.69 96 GLU A N 1
ATOM 760 C CA . GLU A 1 96 ? -4.293 3.884 19.626 1.00 97.69 96 GLU A CA 1
ATOM 761 C C . GLU A 1 96 ? -5.681 4.117 20.229 1.00 97.69 96 GLU A C 1
ATOM 763 O O . GLU A 1 96 ? -5.824 4.181 21.452 1.00 97.69 96 GLU A O 1
ATOM 768 N N . MET A 1 97 ? -6.723 4.141 19.394 1.00 96.38 97 MET A N 1
ATOM 769 C CA . MET A 1 97 ? -8.110 4.261 19.845 1.00 96.38 97 MET A CA 1
ATOM 770 C C . MET A 1 97 ? -8.525 3.089 20.743 1.00 96.38 97 MET A C 1
ATOM 772 O O . MET A 1 97 ? -9.132 3.302 21.793 1.00 96.38 97 MET A O 1
ATOM 776 N N . LEU A 1 98 ? -8.166 1.855 20.376 1.00 96.31 98 LEU A N 1
ATOM 777 C CA . LEU A 1 98 ? -8.432 0.673 21.194 1.00 96.31 98 LEU A CA 1
ATOM 778 C C . LEU A 1 98 ? -7.750 0.769 22.565 1.00 96.31 98 LEU A C 1
ATOM 780 O O . LEU A 1 98 ? -8.362 0.449 23.585 1.00 96.31 98 LEU A O 1
ATOM 784 N N . ASN A 1 99 ? -6.502 1.235 22.606 1.00 96.38 99 ASN A N 1
ATOM 785 C CA . ASN A 1 99 ? -5.778 1.437 23.858 1.00 96.38 99 ASN A CA 1
ATOM 786 C C . ASN A 1 99 ? -6.442 2.513 24.728 1.00 96.38 99 ASN A C 1
ATOM 788 O O . ASN A 1 99 ? -6.642 2.287 25.920 1.00 96.38 99 ASN A O 1
ATOM 792 N N . ALA A 1 100 ? -6.865 3.633 24.138 1.00 95.44 100 ALA A N 1
ATOM 793 C CA . ALA A 1 100 ? -7.597 4.674 24.855 1.00 95.44 100 ALA A CA 1
ATOM 794 C C . ALA A 1 100 ? -8.921 4.152 25.446 1.00 95.44 100 ALA A C 1
ATOM 796 O O . ALA A 1 100 ? -9.224 4.414 26.611 1.00 95.44 100 ALA A O 1
ATOM 797 N N . LEU A 1 101 ? -9.683 3.358 24.683 1.00 94.50 101 LEU A N 1
ATOM 798 C CA . LEU A 1 101 ? -10.925 2.741 25.160 1.00 94.50 101 LEU A CA 1
ATOM 799 C C . LEU A 1 101 ? -10.682 1.736 26.293 1.00 94.50 101 LEU A C 1
ATOM 801 O O . LEU A 1 101 ? -11.455 1.698 27.248 1.00 94.50 101 LEU A O 1
ATOM 805 N N . ARG A 1 102 ? -9.600 0.951 26.230 1.00 92.94 102 ARG A N 1
ATOM 806 C CA . ARG A 1 102 ? -9.209 0.025 27.308 1.00 92.94 102 ARG A CA 1
ATOM 807 C C . ARG A 1 102 ? -8.864 0.764 28.598 1.00 92.94 102 ARG A C 1
ATOM 809 O O . ARG A 1 102 ? -9.307 0.341 29.666 1.00 92.94 102 ARG A O 1
ATOM 816 N N . THR A 1 103 ? -8.128 1.871 28.502 1.00 94.50 103 THR A N 1
ATOM 817 C CA . THR A 1 103 ? -7.837 2.737 29.654 1.00 94.50 103 THR A CA 1
ATOM 818 C C . THR A 1 103 ? -9.124 3.314 30.235 1.00 94.50 103 THR A C 1
ATOM 820 O O . THR A 1 103 ? -9.346 3.220 31.439 1.00 94.50 103 THR A O 1
ATOM 823 N N . LEU A 1 104 ? -10.024 3.823 29.389 1.00 92.12 104 LEU A N 1
ATOM 824 C CA . LEU A 1 104 ? -11.307 4.369 29.830 1.00 92.12 104 LEU A CA 1
ATOM 825 C C . LEU A 1 104 ? -12.189 3.318 30.520 1.00 92.12 104 LEU A C 1
ATOM 827 O O . LEU A 1 104 ? -12.765 3.591 31.570 1.00 92.12 104 LEU A O 1
ATOM 831 N N . ALA A 1 105 ? -12.260 2.102 29.971 1.00 91.38 105 ALA A N 1
ATOM 832 C CA . ALA A 1 105 ? -12.975 0.986 30.586 1.00 91.38 105 ALA A CA 1
ATOM 833 C C . ALA A 1 105 ? -12.389 0.613 31.958 1.00 91.38 105 ALA A C 1
ATOM 835 O O . ALA A 1 105 ? -13.129 0.301 32.889 1.00 91.38 105 ALA A O 1
ATOM 836 N N . ALA A 1 106 ? -11.060 0.650 32.108 1.00 90.38 106 ALA A N 1
ATOM 837 C CA . ALA A 1 106 ? -10.410 0.432 33.397 1.00 90.38 106 ALA A CA 1
ATOM 838 C C . ALA A 1 106 ? -10.770 1.525 34.415 1.00 90.38 106 ALA A C 1
ATOM 840 O O . ALA A 1 106 ? -11.120 1.191 35.543 1.00 90.38 106 ALA A O 1
ATOM 841 N N . SER A 1 107 ? -10.763 2.799 34.013 1.00 90.19 107 SER A N 1
ATOM 842 C CA . SER A 1 107 ? -11.162 3.912 34.884 1.00 90.19 107 SER A CA 1
ATOM 843 C C . SER A 1 107 ? -12.630 3.833 35.309 1.00 90.19 107 SER A C 1
ATOM 845 O O . SER A 1 107 ? -12.934 4.053 36.476 1.00 90.19 107 SER A O 1
ATOM 847 N N . LEU A 1 108 ? -13.546 3.470 34.403 1.00 88.88 108 LEU A N 1
ATOM 848 C CA . LEU A 1 108 ? -14.966 3.300 34.744 1.00 88.88 108 LEU A CA 1
ATOM 849 C C . LEU A 1 108 ? -15.185 2.175 35.764 1.00 88.88 108 LEU A C 1
ATOM 851 O O . LEU A 1 108 ? -15.967 2.351 36.693 1.00 88.88 108 LEU A O 1
ATOM 855 N N . ARG A 1 109 ? -14.445 1.064 35.649 1.00 84.62 109 ARG A N 1
ATOM 856 C CA . ARG A 1 109 ? -14.485 -0.045 36.622 1.00 84.62 109 ARG A CA 1
ATOM 857 C C . ARG A 1 109 ? -13.953 0.313 38.010 1.00 84.62 109 ARG A C 1
ATOM 859 O O . ARG A 1 109 ? -14.245 -0.399 38.952 1.00 84.62 109 ARG A O 1
ATOM 866 N N . GLN A 1 110 ? -13.138 1.360 38.139 1.00 85.00 110 GLN A N 1
ATOM 867 C CA . GLN A 1 110 ? -12.671 1.847 39.445 1.00 85.00 110 GLN A CA 1
ATOM 868 C C . GLN A 1 110 ? -13.664 2.814 40.103 1.00 85.00 110 GLN A C 1
ATOM 870 O O . GLN A 1 110 ? -13.582 3.052 41.304 1.00 85.00 110 GLN A O 1
ATOM 875 N N . LEU A 1 111 ? -14.557 3.408 39.307 1.00 76.12 111 LEU A N 1
ATOM 876 C CA . LEU A 1 111 ? -15.559 4.386 39.741 1.00 76.12 111 LEU A CA 1
ATOM 877 C C . LEU A 1 111 ? -16.935 3.759 40.020 1.00 76.12 111 LEU A C 1
ATOM 879 O O . LEU A 1 111 ? -17.808 4.449 40.545 1.00 76.12 111 LEU A O 1
ATOM 883 N N . THR A 1 112 ? -17.132 2.500 39.624 1.00 58.44 112 THR A N 1
ATOM 884 C CA . THR A 1 112 ? -18.347 1.697 39.840 1.00 58.44 112 THR A CA 1
ATOM 885 C C . THR A 1 112 ? -18.085 0.635 40.892 1.00 58.44 112 THR A C 1
ATOM 887 O O . THR A 1 112 ? -19.028 0.366 41.665 1.00 58.44 112 THR A O 1
#

Foldseek 3Di:
DCDLVNLVVVLVVLVVVLVVLVVVLVVLVVQLVVLVVVLVVQLVVQLVVVVPPPPDDDPVVSNVVSCVVSVVSVVSNVVSVVVSVVSVVVSVVSVVVSVVSVVVSVVVVVVD